Protein AF-A0A2V8AJS0-F1 (afdb_monomer_lite)

Radius of gyration: 27.28 Å; chains: 1; bounding box: 68×54×60 Å

pLDDT: mean 82.29, std 19.15, range [31.53, 98.12]

Secondary structure (DSSP, 8-state):
--------------------------HHHHHHHHHHHHHHHHHHHHHT-HHHHHHHS--STT-EEEETTEEEESHHHIIIIIIIIIIIHH-SS----

Foldseek 3Di:
DDDDDDDDPDDPPPPPPPPDPPPPPPPVVVVVVVVVLVVLVQVCLQVLPPVSVVVNDDQDQADWDDDPVGIATGPVRCNCVPSPVPRVPVDPGDDDD

Sequence (97 aa):
MNVRCTALVGAAVAVVLSSAPVHAGDEQADRKQVQQLFEKYLSSVKGADLVLASEVWSQTADVVAVTPFGRFQGWDSVKTNIYINFLQKAFSERNLE

Structure (mmCIF, N/CA/C/O backbone):
data_AF-A0A2V8AJS0-F1
#
_entry.id   AF-A0A2V8AJS0-F1
#
loop_
_atom_site.group_PDB
_atom_site.id
_atom_site.type_symbol
_atom_site.label_atom_id
_atom_site.label_alt_id
_atom_site.label_comp_id
_atom_site.label_asym_id
_atom_site.label_entity_id
_atom_site.label_seq_id
_atom_site.pdbx_PDB_ins_code
_atom_site.Cartn_x
_atom_site.Cartn_y
_atom_site.Cartn_z
_atom_site.occupancy
_atom_site.B_iso_or_equiv
_atom_site.auth_seq_id
_atom_site.auth_comp_id
_atom_site.auth_asym_id
_atom_site.auth_atom_id
_atom_site.pdbx_PDB_model_num
ATOM 1 N N . MET A 1 1 ? 56.415 -43.811 -45.742 1.00 39.41 1 MET A N 1
ATOM 2 C CA . MET A 1 1 ? 56.546 -42.782 -44.692 1.00 39.41 1 MET A CA 1
ATOM 3 C C . MET A 1 1 ? 56.416 -41.430 -45.369 1.00 39.41 1 MET A C 1
ATOM 5 O O . MET A 1 1 ? 57.246 -41.152 -46.214 1.00 39.41 1 MET A O 1
ATOM 9 N N . ASN A 1 2 ? 55.314 -40.711 -45.127 1.00 31.53 2 ASN A N 1
ATOM 10 C CA . ASN A 1 2 ? 55.124 -39.275 -45.386 1.00 31.53 2 ASN A CA 1
ATOM 11 C C . ASN A 1 2 ? 53.762 -38.878 -44.795 1.00 31.53 2 ASN A C 1
ATOM 13 O O . ASN A 1 2 ? 52.711 -39.212 -45.338 1.00 31.53 2 ASN A O 1
ATOM 17 N N . VAL A 1 3 ? 53.804 -38.237 -43.628 1.00 40.88 3 VAL A N 1
ATOM 18 C CA . VAL A 1 3 ? 52.642 -37.766 -42.867 1.00 40.88 3 VAL A CA 1
ATOM 19 C C . VAL A 1 3 ? 52.186 -36.443 -43.478 1.00 40.88 3 VAL A C 1
ATOM 21 O O . VAL A 1 3 ? 52.948 -35.480 -43.499 1.00 40.88 3 VAL A O 1
ATOM 24 N N . ARG A 1 4 ? 50.957 -36.381 -43.999 1.00 51.28 4 ARG A N 1
ATOM 25 C CA . ARG A 1 4 ? 50.323 -35.117 -44.400 1.00 51.28 4 ARG A CA 1
ATOM 26 C C . ARG A 1 4 ? 49.395 -34.693 -43.264 1.00 51.28 4 ARG A C 1
ATOM 28 O O . ARG A 1 4 ? 48.318 -35.257 -43.111 1.00 51.28 4 ARG A O 1
ATOM 35 N N . CYS A 1 5 ? 49.842 -33.736 -42.452 1.00 44.84 5 CYS A N 1
ATOM 36 C CA . CYS A 1 5 ? 49.015 -33.068 -41.447 1.00 44.84 5 CYS A CA 1
ATOM 37 C C . CYS A 1 5 ? 47.911 -32.272 -42.151 1.00 44.84 5 CYS A C 1
ATOM 39 O O . CYS A 1 5 ? 48.156 -31.194 -42.689 1.00 44.84 5 CYS A O 1
ATOM 41 N N . THR A 1 6 ? 46.692 -32.800 -42.160 1.00 51.28 6 THR A N 1
ATOM 42 C CA . THR A 1 6 ? 45.493 -32.029 -42.488 1.00 51.28 6 THR A CA 1
ATOM 43 C C . THR A 1 6 ? 45.169 -31.123 -41.305 1.00 51.28 6 THR A C 1
ATOM 45 O O . THR A 1 6 ? 44.747 -31.597 -40.252 1.00 51.28 6 THR A O 1
ATOM 48 N N . ALA A 1 7 ? 45.418 -29.823 -41.464 1.00 45.16 7 ALA A N 1
ATOM 49 C CA . ALA A 1 7 ? 45.057 -28.809 -40.485 1.00 45.16 7 ALA A CA 1
ATOM 50 C C . ALA A 1 7 ? 43.526 -28.741 -40.342 1.00 45.16 7 ALA A C 1
ATOM 52 O O . ALA A 1 7 ? 42.813 -28.469 -41.307 1.00 45.16 7 ALA A O 1
ATOM 53 N N . LEU A 1 8 ? 43.028 -28.998 -39.133 1.00 44.78 8 LEU A N 1
ATOM 54 C CA . LEU A 1 8 ? 41.650 -28.719 -38.742 1.00 44.78 8 LEU A CA 1
ATOM 55 C C . LEU A 1 8 ? 41.470 -27.198 -38.673 1.00 44.78 8 LEU A C 1
ATOM 57 O O . LEU A 1 8 ? 42.025 -26.540 -37.795 1.00 44.78 8 LEU A O 1
ATOM 61 N N . VAL A 1 9 ? 40.695 -26.637 -39.602 1.00 45.91 9 VAL A N 1
ATOM 62 C CA . VAL A 1 9 ? 40.214 -25.253 -39.516 1.00 45.91 9 VAL A CA 1
ATOM 63 C C . VAL A 1 9 ? 39.111 -25.232 -38.459 1.00 45.91 9 VAL A C 1
ATOM 65 O O . VAL A 1 9 ? 37.946 -25.499 -38.743 1.00 45.91 9 VAL A O 1
ATOM 68 N N . GLY A 1 10 ? 39.496 -24.993 -37.207 1.00 43.69 10 GLY A N 1
ATOM 69 C CA . GLY A 1 10 ? 38.551 -24.734 -36.128 1.00 43.69 10 GLY A CA 1
ATOM 70 C C . GLY A 1 10 ? 37.927 -23.356 -36.318 1.00 43.69 10 GLY A C 1
ATOM 71 O O . GLY A 1 10 ? 38.609 -22.344 -36.177 1.00 43.69 10 GLY A O 1
ATOM 72 N N . ALA A 1 11 ? 36.636 -23.305 -36.642 1.00 52.09 11 ALA A N 1
ATOM 73 C CA . ALA A 1 11 ? 35.871 -22.066 -36.598 1.00 52.09 11 ALA A CA 1
ATOM 74 C C . ALA A 1 11 ? 35.687 -21.657 -35.127 1.00 52.09 11 ALA A C 1
ATOM 76 O O . ALA A 1 11 ? 34.854 -22.212 -34.412 1.00 52.09 11 ALA A O 1
ATOM 77 N N . ALA A 1 12 ? 36.498 -20.709 -34.659 1.00 51.56 12 ALA A N 1
ATOM 78 C CA . ALA A 1 12 ? 36.310 -20.089 -33.357 1.00 51.56 12 ALA A CA 1
ATOM 79 C C . ALA A 1 12 ? 35.083 -19.166 -33.422 1.00 51.56 12 ALA A C 1
ATOM 81 O O . ALA A 1 12 ? 35.148 -18.064 -33.966 1.00 51.56 12 ALA A O 1
ATOM 82 N N . VAL A 1 13 ? 33.948 -19.621 -32.886 1.00 56.06 13 VAL A N 1
ATOM 83 C CA . VAL A 1 13 ? 32.796 -18.752 -32.620 1.00 56.06 13 VAL A CA 1
ATOM 84 C C . VAL A 1 13 ? 33.168 -17.871 -31.432 1.00 56.06 13 VAL A C 1
ATOM 86 O O . VAL A 1 13 ? 33.129 -18.302 -30.281 1.00 56.06 13 VAL A O 1
ATOM 89 N N . ALA A 1 14 ? 33.585 -16.639 -31.714 1.00 52.75 14 ALA A N 1
ATOM 90 C CA . ALA A 1 14 ? 33.777 -15.625 -30.692 1.00 52.75 14 ALA A CA 1
ATOM 91 C C . ALA A 1 14 ? 32.399 -15.221 -30.148 1.00 52.75 14 ALA A C 1
ATOM 93 O O . ALA A 1 14 ? 31.655 -14.483 -30.792 1.00 52.75 14 ALA A O 1
ATOM 94 N N . VAL A 1 15 ? 32.042 -15.724 -28.965 1.00 60.59 15 VAL A N 1
ATOM 95 C CA . VAL A 1 15 ? 30.916 -15.190 -28.193 1.00 60.59 15 VAL A CA 1
ATOM 96 C C . VAL A 1 15 ? 31.328 -13.799 -27.725 1.00 60.59 15 VAL A C 1
ATOM 98 O O . VAL A 1 15 ? 32.087 -13.647 -26.769 1.00 60.59 15 VAL A O 1
ATOM 101 N N . VAL A 1 16 ? 30.866 -12.774 -28.437 1.00 59.72 16 VAL A N 1
ATOM 102 C CA . VAL A 1 16 ? 30.983 -11.387 -27.993 1.00 59.72 16 VAL A CA 1
ATOM 103 C C . VAL A 1 16 ? 30.025 -11.226 -26.817 1.00 59.72 16 VAL A C 1
ATOM 105 O O . VAL A 1 16 ? 28.820 -11.071 -26.996 1.00 59.72 16 VAL A O 1
ATOM 108 N N . LEU A 1 17 ? 30.551 -11.318 -25.596 1.00 59.91 17 LEU A N 1
ATOM 109 C CA . LEU A 1 17 ? 29.842 -10.866 -24.406 1.00 59.91 17 LEU A CA 1
ATOM 110 C C . LEU A 1 17 ? 29.723 -9.343 -24.521 1.00 59.91 17 LEU A C 1
ATOM 112 O O . LEU A 1 17 ? 30.642 -8.616 -24.152 1.00 59.91 17 LEU A O 1
ATOM 116 N N . SER A 1 18 ? 28.621 -8.854 -25.094 1.00 59.06 18 SER A N 1
ATOM 117 C CA . SER A 1 18 ? 28.264 -7.440 -25.018 1.00 59.06 18 SER A CA 1
ATOM 118 C C . SER A 1 18 ? 27.985 -7.103 -23.558 1.00 59.06 18 SER A C 1
ATOM 120 O O . SER A 1 18 ? 26.871 -7.269 -23.067 1.00 59.06 18 SER A O 1
ATOM 122 N N . SER A 1 19 ? 29.007 -6.640 -22.845 1.00 63.81 19 SER A N 1
ATOM 123 C CA . SER A 1 19 ? 28.837 -5.918 -21.594 1.00 63.81 19 SER A CA 1
ATOM 124 C C . SER A 1 19 ? 28.096 -4.625 -21.925 1.00 63.81 19 SER A C 1
ATOM 126 O O . SER A 1 19 ? 28.688 -3.649 -22.385 1.00 63.81 19 SER A O 1
ATOM 128 N N . ALA A 1 20 ? 26.774 -4.633 -21.746 1.00 63.69 20 ALA A N 1
ATOM 129 C CA . ALA A 1 20 ? 26.018 -3.394 -21.706 1.00 63.69 20 ALA A CA 1
ATOM 130 C C . ALA A 1 20 ? 26.667 -2.496 -20.639 1.00 63.69 20 ALA A C 1
ATOM 132 O O . ALA A 1 20 ? 26.994 -2.998 -19.557 1.00 63.69 20 ALA A O 1
ATOM 133 N N . PRO A 1 21 ? 26.897 -1.202 -20.916 1.00 57.62 21 PRO A N 1
ATOM 134 C CA . PRO A 1 21 ? 27.360 -0.298 -19.883 1.00 57.62 21 PRO A CA 1
ATOM 135 C C . PRO A 1 21 ? 26.323 -0.331 -18.762 1.00 57.62 21 PRO A C 1
ATOM 137 O O . PRO A 1 21 ? 25.152 0.004 -18.975 1.00 57.62 21 PRO A O 1
ATOM 140 N N . VAL A 1 22 ? 26.752 -0.768 -17.575 1.00 62.19 22 VAL A N 1
ATOM 141 C CA . VAL A 1 22 ? 26.031 -0.484 -16.337 1.00 62.19 22 VAL A CA 1
ATOM 142 C C . VAL A 1 22 ? 25.959 1.031 -16.298 1.00 62.19 22 VAL A C 1
ATOM 144 O O . VAL A 1 22 ? 26.972 1.699 -16.099 1.00 62.19 22 VAL A O 1
ATOM 147 N N . HIS A 1 23 ? 24.789 1.578 -16.617 1.00 60.94 23 HIS A N 1
ATOM 148 C CA . HIS A 1 23 ? 24.552 2.991 -16.411 1.00 60.94 23 HIS A CA 1
ATOM 149 C C . HIS A 1 23 ? 24.726 3.183 -14.911 1.00 60.94 23 HIS A C 1
ATOM 151 O O . HIS A 1 23 ? 23.975 2.599 -14.131 1.00 60.94 23 HIS A O 1
ATOM 157 N N . ALA A 1 24 ? 25.770 3.907 -14.509 1.00 65.06 24 ALA A N 1
ATOM 158 C CA . ALA A 1 24 ? 25.869 4.374 -13.142 1.00 65.06 24 ALA A CA 1
ATOM 159 C C . ALA A 1 24 ? 24.629 5.243 -12.926 1.00 65.06 24 ALA A C 1
ATOM 161 O O . ALA A 1 24 ? 24.528 6.325 -13.507 1.00 65.06 24 ALA A O 1
ATOM 162 N N . GLY A 1 25 ? 23.639 4.698 -12.216 1.00 70.62 25 GLY A N 1
ATOM 163 C CA . GLY A 1 25 ? 22.453 5.447 -11.836 1.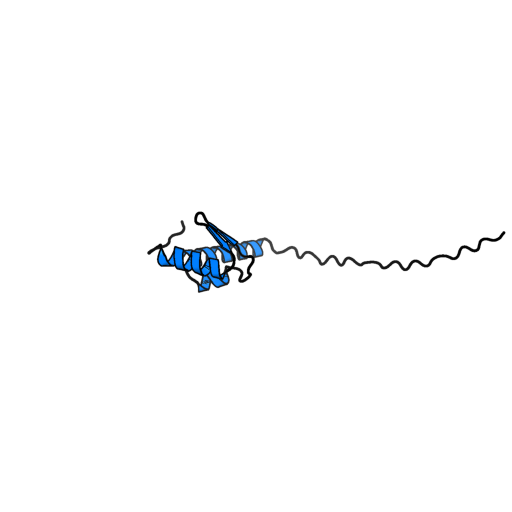00 70.62 25 GLY A CA 1
ATOM 164 C C . GLY A 1 25 ? 22.887 6.694 -11.079 1.00 70.62 25 GLY A C 1
ATOM 165 O O . GLY A 1 25 ? 23.904 6.683 -10.380 1.00 70.62 25 GLY A O 1
ATOM 166 N N . ASP A 1 26 ? 22.148 7.785 -11.250 1.00 89.38 26 ASP A N 1
ATOM 167 C CA . ASP A 1 26 ? 22.338 8.956 -10.406 1.00 89.38 26 ASP A CA 1
ATOM 168 C C . ASP A 1 26 ? 21.840 8.587 -9.001 1.00 89.38 26 ASP A C 1
ATOM 170 O O . ASP A 1 26 ? 20.650 8.678 -8.701 1.00 89.38 26 ASP A O 1
ATOM 174 N N . GLU A 1 27 ? 22.755 8.127 -8.143 1.00 92.44 27 GLU A N 1
ATOM 175 C CA . GLU A 1 27 ? 22.438 7.674 -6.786 1.00 92.44 27 GLU A CA 1
ATOM 176 C C . GLU A 1 27 ? 21.697 8.744 -5.970 1.00 92.44 27 GLU A C 1
ATOM 178 O O . GLU A 1 27 ? 20.928 8.426 -5.058 1.00 92.44 27 GLU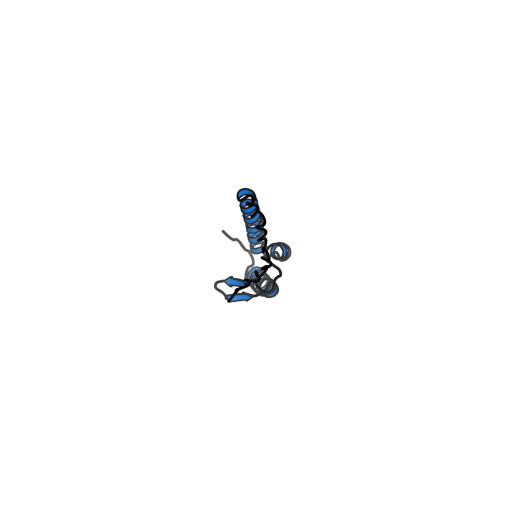 A O 1
ATOM 183 N N . GLN A 1 28 ? 21.939 10.028 -6.243 1.00 92.69 28 GLN A N 1
ATOM 184 C CA . GLN A 1 28 ? 21.246 11.132 -5.592 1.00 92.69 28 GLN A CA 1
ATOM 185 C C . GLN A 1 28 ? 19.807 11.244 -6.103 1.00 92.69 28 GLN A C 1
ATOM 187 O O . GLN A 1 28 ? 18.893 11.422 -5.290 1.00 92.69 28 GLN A O 1
ATOM 192 N N . ALA A 1 29 ? 19.591 11.119 -7.413 1.00 94.88 29 ALA A N 1
ATOM 193 C CA . ALA A 1 29 ? 18.252 11.086 -7.993 1.00 94.88 29 ALA A CA 1
ATOM 194 C C . ALA A 1 29 ? 17.455 9.866 -7.507 1.00 94.88 29 ALA A C 1
ATOM 196 O O . ALA A 1 29 ? 16.322 10.034 -7.051 1.00 94.88 29 ALA A O 1
ATOM 197 N N . ASP A 1 30 ? 18.057 8.677 -7.508 1.00 95.19 30 ASP A N 1
ATOM 198 C CA . ASP A 1 30 ? 17.415 7.436 -7.061 1.00 95.19 30 ASP A CA 1
ATOM 199 C C . ASP A 1 30 ? 17.024 7.523 -5.581 1.00 95.19 30 ASP A C 1
ATOM 201 O O . ASP A 1 30 ? 15.885 7.241 -5.203 1.00 95.19 30 ASP A O 1
ATOM 205 N N . ARG A 1 31 ? 17.926 8.023 -4.726 1.00 96.25 31 ARG A N 1
ATOM 206 C CA . ARG A 1 31 ? 17.638 8.262 -3.303 1.00 96.25 31 ARG A CA 1
ATOM 207 C C . ARG A 1 31 ? 16.464 9.214 -3.110 1.00 96.25 31 ARG A C 1
ATOM 209 O O . ARG A 1 31 ? 15.612 8.975 -2.255 1.00 96.25 31 ARG A O 1
ATOM 216 N N . LYS A 1 32 ? 16.403 10.291 -3.897 1.00 97.06 32 LYS A N 1
ATOM 217 C CA . LYS A 1 32 ? 15.297 11.252 -3.840 1.00 97.06 32 LYS A CA 1
ATOM 218 C C . LYS A 1 32 ? 13.975 10.602 -4.252 1.00 97.06 32 LYS A C 1
ATOM 220 O O . LYS A 1 32 ? 12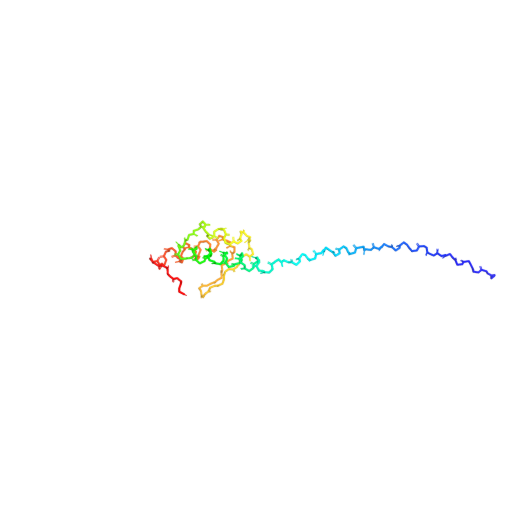.966 10.839 -3.594 1.00 97.06 32 LYS A O 1
ATOM 225 N N . GLN A 1 33 ? 13.978 9.776 -5.296 1.00 96.94 33 GLN A N 1
ATOM 226 C CA . GLN A 1 33 ? 12.785 9.056 -5.749 1.00 96.94 33 GLN A CA 1
ATOM 227 C C . GLN A 1 33 ? 12.294 8.050 -4.703 1.00 96.94 33 GLN A C 1
ATOM 229 O O . GLN A 1 33 ? 11.102 8.021 -4.402 1.00 96.94 33 GLN A O 1
ATOM 234 N N . VAL A 1 34 ? 13.202 7.285 -4.086 1.00 96.88 34 VAL A N 1
ATOM 235 C CA . VAL A 1 34 ? 12.858 6.360 -2.994 1.00 96.88 34 VAL A CA 1
ATOM 236 C C . VAL A 1 34 ? 12.278 7.117 -1.801 1.00 96.88 34 VAL A C 1
ATOM 238 O O . VAL A 1 34 ? 11.249 6.699 -1.273 1.00 96.88 34 VAL A O 1
ATOM 241 N N . GLN A 1 35 ? 12.867 8.255 -1.413 1.00 98.00 35 GLN A N 1
ATOM 242 C CA . GLN A 1 35 ? 12.314 9.086 -0.339 1.00 98.00 35 GLN A CA 1
ATOM 243 C C . GLN A 1 35 ? 10.890 9.543 -0.674 1.00 98.00 35 GLN A C 1
ATOM 245 O O . GLN A 1 35 ? 9.994 9.414 0.150 1.00 98.00 35 GLN A O 1
ATOM 250 N N . GLN A 1 36 ? 10.653 10.037 -1.890 1.00 97.94 36 GLN A N 1
ATOM 251 C CA . GLN A 1 36 ? 9.322 10.480 -2.318 1.00 97.94 36 GLN A CA 1
ATOM 252 C C . GLN A 1 36 ? 8.298 9.337 -2.319 1.00 97.94 36 GLN A C 1
ATOM 254 O O . GLN A 1 36 ? 7.151 9.536 -1.915 1.00 97.94 36 GLN A O 1
ATOM 259 N N . LEU A 1 37 ? 8.705 8.138 -2.745 1.00 97.94 37 LEU A N 1
ATOM 260 C CA . LEU A 1 37 ? 7.861 6.947 -2.698 1.00 97.94 37 LEU A CA 1
ATOM 261 C C . LEU A 1 37 ? 7.550 6.536 -1.253 1.00 97.94 37 LEU A C 1
ATOM 263 O O . LEU A 1 37 ? 6.417 6.164 -0.952 1.00 97.94 37 LEU A O 1
ATOM 267 N N . PHE A 1 38 ? 8.528 6.650 -0.353 1.00 97.38 38 PHE A N 1
ATOM 268 C CA . PHE A 1 38 ? 8.348 6.378 1.070 1.00 97.38 38 PHE A CA 1
ATOM 269 C C . PHE A 1 38 ? 7.397 7.380 1.737 1.00 97.38 38 PHE A C 1
ATOM 271 O O . PHE A 1 38 ? 6.496 6.968 2.463 1.00 97.38 38 PHE A O 1
ATOM 278 N N . GLU A 1 39 ? 7.503 8.675 1.432 1.00 97.75 39 GLU A N 1
ATOM 279 C CA . GLU A 1 39 ? 6.532 9.669 1.913 1.00 97.75 39 GLU A CA 1
ATOM 280 C C . GLU A 1 39 ? 5.114 9.355 1.414 1.00 97.75 39 GLU A C 1
ATOM 282 O O . GLU A 1 39 ? 4.158 9.383 2.190 1.00 97.75 39 GLU A O 1
ATOM 287 N N . LYS A 1 40 ? 4.968 8.964 0.139 1.00 98.12 40 LYS A N 1
ATOM 288 C CA . LYS A 1 40 ? 3.676 8.521 -0.408 1.00 98.12 40 LYS A CA 1
ATOM 289 C C . LYS A 1 40 ? 3.146 7.284 0.325 1.00 98.12 40 LYS A C 1
ATOM 291 O O . LYS A 1 40 ? 1.957 7.231 0.641 1.00 98.12 40 LYS A O 1
ATOM 296 N N . TYR A 1 41 ? 4.012 6.318 0.640 1.00 97.00 41 TYR A N 1
ATOM 297 C CA . TYR A 1 41 ? 3.659 5.165 1.468 1.00 97.00 41 TYR A CA 1
ATOM 298 C C . TYR A 1 41 ? 3.133 5.603 2.842 1.00 97.00 41 TYR A C 1
ATOM 300 O O . TYR A 1 41 ? 2.039 5.186 3.228 1.00 97.00 41 TYR A O 1
ATOM 308 N N . LEU A 1 42 ? 3.837 6.493 3.548 1.00 96.19 42 LEU A N 1
ATOM 309 C CA . LEU A 1 42 ? 3.396 7.002 4.850 1.00 96.19 42 LEU A CA 1
ATOM 310 C C . LEU A 1 42 ? 2.036 7.701 4.755 1.00 96.19 42 LEU A C 1
ATOM 312 O O . LEU A 1 42 ? 1.150 7.423 5.566 1.00 96.19 42 LEU A O 1
ATOM 316 N N . SER A 1 43 ? 1.833 8.556 3.747 1.00 95.94 43 SER A N 1
ATOM 317 C CA . SER A 1 43 ? 0.536 9.193 3.493 1.00 95.94 43 SER A CA 1
ATOM 318 C C . SER A 1 43 ? -0.568 8.167 3.237 1.00 95.94 43 SER A C 1
ATOM 320 O O . SER A 1 43 ? -1.651 8.288 3.810 1.00 95.94 43 SER A O 1
ATOM 322 N N . SER A 1 44 ? -0.291 7.127 2.443 1.00 96.56 44 SER A N 1
ATOM 323 C CA . SER A 1 44 ? -1.264 6.067 2.162 1.00 96.56 44 SER A CA 1
ATOM 324 C C . SER A 1 44 ? -1.675 5.311 3.428 1.00 96.56 44 SER A C 1
ATOM 326 O O . SER A 1 44 ? -2.859 5.046 3.617 1.00 96.56 44 SER A O 1
ATOM 328 N N . VAL A 1 45 ? -0.742 5.030 4.346 1.00 94.19 45 VAL A N 1
ATOM 329 C CA . VAL A 1 45 ? -1.037 4.326 5.603 1.00 94.19 45 VAL A CA 1
ATOM 330 C C . VAL A 1 45 ? -1.786 5.226 6.587 1.00 94.19 45 VAL A C 1
ATOM 332 O O . VAL A 1 45 ? -2.795 4.795 7.147 1.00 94.19 45 VAL A O 1
ATOM 335 N N . LYS A 1 46 ? -1.358 6.486 6.760 1.00 92.62 46 LYS A N 1
ATOM 336 C CA . LYS A 1 46 ? -2.050 7.471 7.617 1.00 92.62 46 LYS A CA 1
ATOM 337 C C . LYS A 1 46 ? -3.492 7.681 7.144 1.00 92.62 46 LYS A C 1
ATOM 339 O O . LYS A 1 46 ? -4.436 7.568 7.923 1.00 92.62 46 LYS A O 1
ATOM 344 N N . GLY A 1 47 ? -3.686 7.880 5.842 1.00 93.56 47 GLY A N 1
ATOM 345 C CA . GLY A 1 47 ? -5.013 8.028 5.244 1.00 93.56 47 GLY A CA 1
ATOM 346 C C . GLY A 1 47 ? -5.813 6.726 5.152 1.00 93.56 47 GLY A C 1
ATOM 347 O O . GLY A 1 47 ? -7.034 6.776 5.046 1.00 93.56 47 GLY A O 1
ATOM 348 N N . ALA A 1 48 ? -5.158 5.565 5.236 1.00 94.81 48 ALA A N 1
ATOM 349 C CA . ALA A 1 48 ? -5.672 4.300 4.703 1.00 94.81 48 ALA A CA 1
ATOM 350 C C . ALA A 1 48 ? -6.231 4.456 3.271 1.00 94.81 48 ALA A C 1
ATOM 352 O O . ALA A 1 48 ? -7.293 3.925 2.929 1.00 94.81 48 ALA A O 1
ATOM 353 N N . ASP A 1 49 ? -5.508 5.227 2.456 1.00 96.00 49 ASP A N 1
ATOM 354 C CA . ASP A 1 49 ? -5.878 5.616 1.099 1.00 96.00 49 ASP A CA 1
ATOM 355 C C . ASP A 1 49 ? -5.472 4.518 0.110 1.00 96.00 49 ASP A C 1
ATOM 357 O O . ASP A 1 49 ? -4.288 4.259 -0.121 1.00 96.00 49 ASP A O 1
ATOM 361 N N . LEU A 1 50 ? -6.475 3.868 -0.482 1.00 97.12 50 LEU A N 1
ATOM 362 C CA . LEU A 1 50 ? -6.274 2.770 -1.424 1.00 97.12 50 LEU A CA 1
ATOM 363 C C . LEU A 1 50 ? -5.729 3.224 -2.780 1.00 97.12 50 LEU A C 1
ATOM 365 O O . LEU A 1 50 ? -5.085 2.423 -3.457 1.00 97.12 50 LEU A O 1
ATOM 369 N N . VAL A 1 51 ? -5.986 4.471 -3.180 1.00 97.12 51 VAL A N 1
ATOM 370 C CA . VAL A 1 51 ? -5.480 5.028 -4.437 1.00 97.12 51 VAL A CA 1
ATOM 371 C C . VAL A 1 51 ? -3.981 5.244 -4.295 1.00 97.12 51 VAL A C 1
ATOM 373 O O . VAL A 1 51 ? -3.215 4.650 -5.052 1.00 97.12 51 VAL A O 1
ATOM 376 N N . LEU A 1 52 ? -3.549 5.962 -3.253 1.00 97.56 52 LEU A N 1
ATOM 377 C CA . LEU A 1 52 ? -2.121 6.166 -2.983 1.00 97.56 52 LEU A CA 1
ATOM 378 C C . LEU A 1 52 ? -1.385 4.846 -2.746 1.00 97.56 52 LEU A C 1
ATOM 380 O O . LEU A 1 52 ? -0.274 4.663 -3.237 1.00 97.56 52 LEU A O 1
ATOM 384 N N . ALA A 1 53 ? -2.006 3.902 -2.037 1.00 97.62 53 ALA A N 1
ATOM 385 C CA . ALA A 1 53 ? -1.413 2.590 -1.819 1.00 97.62 53 ALA A CA 1
ATOM 386 C C . ALA A 1 53 ? -1.202 1.822 -3.136 1.00 97.62 53 ALA A C 1
ATOM 388 O O . ALA A 1 53 ? -0.157 1.201 -3.315 1.00 97.62 53 ALA A O 1
ATOM 389 N N . SER A 1 54 ? -2.143 1.897 -4.085 1.00 97.25 54 SER A N 1
ATOM 390 C CA . SER A 1 54 ? -2.006 1.219 -5.385 1.00 97.25 54 SER A CA 1
ATOM 391 C C . SER A 1 54 ? -0.848 1.748 -6.239 1.00 97.25 54 SER A C 1
ATOM 393 O O . SER A 1 54 ? -0.320 1.018 -7.073 1.00 97.25 54 SER A O 1
ATOM 395 N N . GLU A 1 55 ? -0.417 2.988 -5.996 1.00 97.19 55 GLU A N 1
ATOM 396 C CA . GLU A 1 55 ? 0.742 3.601 -6.653 1.00 97.19 55 GLU A CA 1
ATOM 397 C C . GLU A 1 55 ? 2.080 3.236 -5.989 1.00 97.19 55 GLU A C 1
ATOM 399 O O . GLU A 1 55 ? 3.136 3.442 -6.583 1.00 97.19 55 GLU A O 1
ATOM 404 N N . VAL A 1 56 ? 2.051 2.731 -4.752 1.00 96.94 56 VAL A N 1
ATOM 405 C CA . VAL A 1 56 ? 3.243 2.360 -3.971 1.00 96.94 56 VAL A CA 1
ATOM 406 C C . VAL A 1 56 ? 3.552 0.874 -4.104 1.00 96.94 56 VAL A C 1
ATOM 408 O O . VAL A 1 56 ? 4.708 0.485 -4.267 1.00 96.94 56 VAL A O 1
ATOM 411 N N . TRP A 1 57 ? 2.530 0.028 -3.987 1.00 97.12 57 TRP A N 1
ATOM 412 C CA . TRP A 1 57 ? 2.710 -1.418 -3.989 1.00 97.12 57 TRP A CA 1
ATOM 413 C C . TRP A 1 57 ? 2.815 -1.957 -5.410 1.00 97.12 57 TRP A C 1
ATOM 415 O O . TRP A 1 57 ? 1.985 -1.652 -6.270 1.00 97.12 57 TRP A O 1
ATOM 425 N N . SER A 1 58 ? 3.797 -2.835 -5.631 1.00 96.00 58 SER A N 1
ATOM 426 C CA . SER A 1 58 ? 3.834 -3.620 -6.861 1.00 96.00 58 SER A CA 1
ATOM 427 C C . SER A 1 58 ? 2.558 -4.460 -6.987 1.00 96.00 58 SER A C 1
ATOM 429 O O . SER A 1 58 ? 2.048 -5.014 -6.014 1.00 96.00 58 SER A O 1
ATOM 431 N N . GLN A 1 59 ? 2.048 -4.558 -8.210 1.00 93.81 59 GLN A N 1
ATOM 432 C CA . GLN A 1 59 ? 0.828 -5.302 -8.539 1.00 93.81 59 GLN A CA 1
ATOM 433 C C . GLN A 1 59 ? 1.113 -6.781 -8.856 1.00 93.81 59 GLN A C 1
ATOM 435 O O . GLN A 1 59 ? 0.243 -7.523 -9.308 1.00 93.81 59 GLN A O 1
ATOM 440 N N . THR A 1 60 ? 2.352 -7.215 -8.643 1.00 91.25 60 THR A N 1
ATOM 441 C CA . THR A 1 60 ? 2.827 -8.575 -8.885 1.00 91.25 60 THR A CA 1
ATOM 442 C C . THR A 1 60 ? 2.474 -9.517 -7.725 1.00 91.25 60 THR A C 1
ATOM 444 O O . THR A 1 60 ? 2.293 -9.110 -6.575 1.00 91.25 60 THR A O 1
ATOM 447 N N . ALA A 1 61 ? 2.370 -10.817 -8.021 1.00 89.06 61 ALA A N 1
ATOM 448 C CA . ALA A 1 61 ? 1.986 -11.842 -7.041 1.00 89.06 61 ALA A CA 1
ATOM 449 C C . ALA A 1 61 ? 3.093 -12.196 -6.022 1.00 89.06 61 ALA A C 1
ATOM 451 O O . ALA A 1 61 ? 2.851 -12.953 -5.080 1.00 89.06 61 ALA A O 1
ATOM 452 N N . ASP A 1 62 ? 4.302 -11.675 -6.220 1.00 93.94 62 ASP A N 1
ATOM 453 C CA . ASP A 1 62 ? 5.495 -11.897 -5.396 1.00 93.94 62 ASP A CA 1
ATOM 454 C C . ASP A 1 62 ? 5.660 -10.866 -4.267 1.00 93.94 62 ASP A C 1
ATOM 456 O O . ASP A 1 62 ? 6.525 -11.036 -3.408 1.00 93.94 62 ASP A O 1
ATOM 460 N N . VAL A 1 63 ? 4.813 -9.831 -4.210 1.00 95.75 63 VAL A N 1
ATOM 461 C CA . VAL A 1 63 ? 4.775 -8.910 -3.070 1.00 95.75 63 VAL A CA 1
ATOM 462 C C . VAL A 1 63 ? 4.451 -9.674 -1.795 1.00 95.75 63 VAL A C 1
ATOM 464 O O . VAL A 1 63 ? 3.480 -10.430 -1.737 1.00 95.75 63 VAL A O 1
ATOM 467 N N . VAL A 1 64 ? 5.226 -9.423 -0.741 1.00 96.81 64 VAL A N 1
ATOM 468 C CA . VAL A 1 64 ? 4.966 -9.975 0.586 1.00 96.81 64 VAL A CA 1
ATOM 469 C C . VAL A 1 64 ? 5.115 -8.893 1.645 1.00 96.81 64 VAL A C 1
ATOM 471 O O . VAL A 1 64 ? 6.192 -8.330 1.820 1.00 96.81 64 VAL A O 1
ATOM 474 N N . ALA A 1 65 ? 4.044 -8.650 2.398 1.00 96.19 65 ALA A N 1
ATOM 475 C CA . ALA A 1 65 ? 4.078 -7.835 3.604 1.00 96.19 65 ALA A CA 1
ATOM 476 C C . ALA A 1 65 ? 4.127 -8.743 4.837 1.00 96.19 65 ALA A C 1
ATOM 478 O O . ALA A 1 65 ? 3.295 -9.640 4.991 1.00 96.19 65 ALA A O 1
ATOM 479 N N . VAL A 1 66 ? 5.095 -8.510 5.720 1.00 95.75 66 VAL A N 1
ATOM 480 C CA . VAL A 1 66 ? 5.215 -9.208 7.005 1.00 95.75 66 VAL A CA 1
ATOM 481 C C . VAL A 1 66 ? 5.014 -8.188 8.113 1.00 95.75 66 VAL A C 1
ATOM 483 O O . VAL A 1 66 ? 5.722 -7.187 8.176 1.00 95.75 66 VAL A O 1
ATOM 48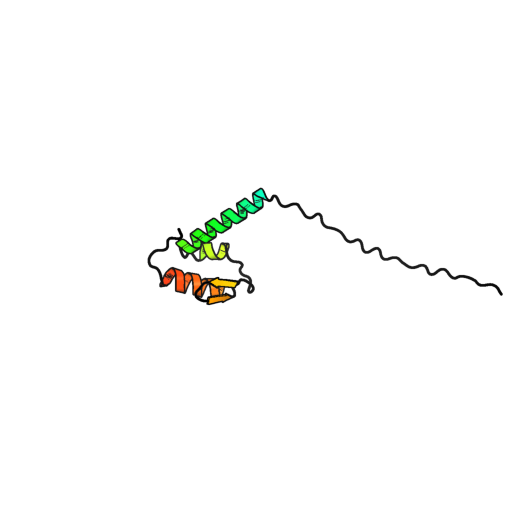6 N N . THR A 1 67 ? 4.040 -8.439 8.978 1.00 89.81 67 THR A N 1
ATOM 487 C CA . THR A 1 67 ? 3.719 -7.597 10.133 1.00 89.81 67 THR A CA 1
ATOM 488 C C . THR A 1 67 ? 3.651 -8.471 11.389 1.00 89.81 67 THR A C 1
ATOM 490 O O . THR A 1 67 ? 3.597 -9.699 11.274 1.00 89.81 67 THR A O 1
ATOM 493 N N . PRO A 1 68 ? 3.598 -7.885 12.600 1.00 91.88 68 PRO A N 1
ATOM 494 C CA . PRO A 1 68 ? 3.395 -8.657 13.829 1.00 91.88 68 PRO A CA 1
ATOM 495 C C . PRO A 1 68 ? 2.132 -9.534 13.827 1.00 91.88 68 PRO A C 1
ATOM 497 O O . PRO A 1 68 ? 2.041 -10.477 14.605 1.00 91.88 68 PRO A O 1
ATOM 500 N N . PHE A 1 69 ? 1.164 -9.239 12.955 1.00 86.19 69 PHE A N 1
ATOM 501 C CA . PHE A 1 69 ? -0.129 -9.921 12.898 1.00 86.19 69 PHE A CA 1
ATOM 502 C C . PHE A 1 69 ? -0.237 -10.936 11.754 1.00 86.19 69 PHE A C 1
ATOM 504 O O . PHE A 1 69 ? -1.258 -11.611 11.642 1.00 86.19 69 PHE A O 1
ATOM 511 N N . GLY A 1 70 ? 0.783 -11.064 10.898 1.00 92.44 70 GLY A N 1
ATOM 512 C CA . GLY A 1 70 ? 0.780 -12.079 9.849 1.00 92.44 70 GLY A CA 1
ATOM 513 C C . GLY A 1 70 ? 1.661 -11.784 8.641 1.00 92.44 70 GLY A C 1
ATOM 514 O O . GLY A 1 70 ? 2.444 -10.835 8.5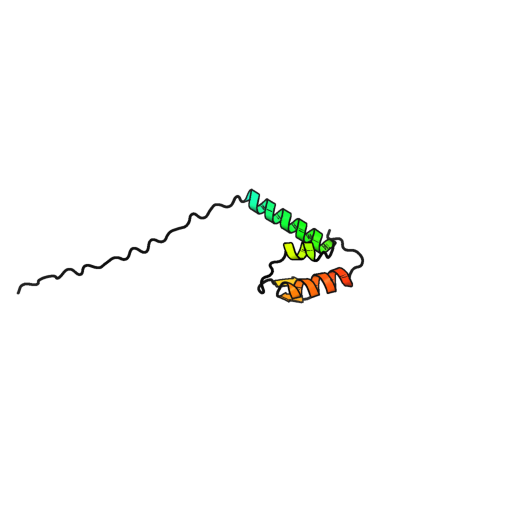99 1.00 92.44 70 GLY A O 1
ATOM 515 N N . ARG A 1 71 ? 1.506 -12.645 7.633 1.00 96.75 71 ARG A N 1
ATOM 516 C CA . ARG A 1 71 ? 2.149 -12.558 6.320 1.00 96.75 71 ARG A CA 1
ATOM 517 C C . ARG A 1 71 ? 1.070 -12.452 5.246 1.00 96.75 71 ARG A C 1
ATOM 519 O O . ARG A 1 71 ? 0.180 -13.295 5.194 1.00 96.75 71 ARG A O 1
ATOM 526 N N . PHE A 1 72 ? 1.185 -11.459 4.373 1.00 96.19 72 PHE A N 1
ATOM 527 C CA . PHE A 1 72 ? 0.206 -11.155 3.330 1.00 96.19 72 PHE A CA 1
ATOM 528 C C . PHE A 1 72 ? 0.895 -11.173 1.970 1.00 96.19 72 PHE A C 1
ATOM 530 O O . PHE A 1 72 ? 1.822 -10.398 1.745 1.00 96.19 72 PHE A O 1
ATOM 537 N N . GLN A 1 73 ? 0.470 -12.082 1.092 1.00 97.31 73 GLN A N 1
ATOM 538 C CA . GLN A 1 73 ? 1.059 -12.274 -0.232 1.00 97.31 73 GLN A CA 1
ATOM 539 C C . GLN A 1 73 ? 0.163 -11.685 -1.326 1.00 97.31 73 GLN A C 1
ATOM 541 O O . GLN A 1 73 ? -1.039 -11.948 -1.352 1.00 97.31 73 GLN A O 1
ATOM 546 N N . GLY A 1 74 ? 0.770 -10.925 -2.234 1.00 96.62 74 GLY A N 1
ATOM 547 C CA . GLY A 1 74 ? 0.109 -10.233 -3.334 1.00 96.62 74 GLY A CA 1
ATOM 548 C C . GLY A 1 74 ? -0.629 -8.963 -2.904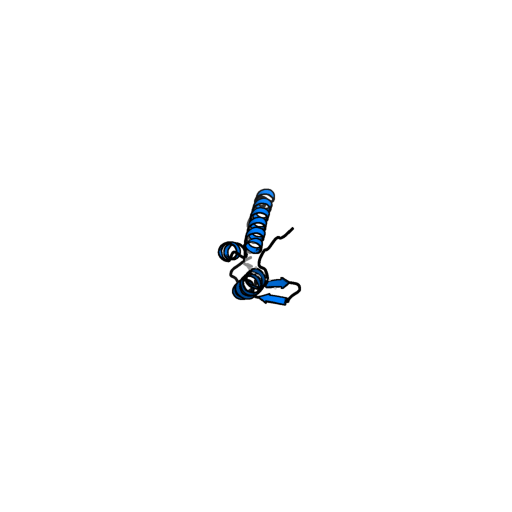 1.00 96.62 74 GLY A C 1
ATOM 549 O O . GLY A 1 74 ? -1.036 -8.796 -1.748 1.00 96.62 74 GLY A O 1
ATOM 550 N N . TRP A 1 75 ? -0.829 -8.064 -3.870 1.00 95.88 75 TRP A N 1
ATOM 551 C CA . TRP A 1 75 ? -1.502 -6.783 -3.651 1.00 95.88 75 TRP A CA 1
ATOM 552 C C . TRP A 1 75 ? -2.909 -6.934 -3.060 1.00 95.88 75 TRP A C 1
ATOM 554 O O . TRP A 1 75 ? -3.234 -6.248 -2.094 1.00 95.88 75 TRP A O 1
ATOM 564 N N . ASP A 1 76 ? -3.725 -7.865 -3.559 1.00 95.81 76 ASP A N 1
ATOM 565 C CA . ASP A 1 76 ? -5.095 -8.051 -3.059 1.00 95.81 76 ASP A CA 1
ATOM 566 C C . ASP A 1 76 ? -5.139 -8.390 -1.564 1.00 95.81 76 ASP A C 1
ATOM 568 O O . ASP A 1 76 ? -6.022 -7.918 -0.837 1.00 95.81 76 ASP A O 1
ATOM 572 N N . SER A 1 77 ? -4.160 -9.163 -1.081 1.00 96.31 77 SER A N 1
ATOM 573 C CA . SER A 1 77 ? -4.041 -9.498 0.337 1.00 96.31 77 SER A CA 1
ATOM 574 C C . SER A 1 77 ? -3.597 -8.293 1.162 1.00 96.31 77 SER A C 1
ATOM 576 O O . SER A 1 77 ? -4.180 -8.034 2.214 1.00 96.31 77 SER A O 1
ATOM 578 N N . VAL A 1 78 ? -2.633 -7.507 0.671 1.00 96.94 78 VAL A N 1
ATOM 579 C CA . VAL A 1 78 ? -2.206 -6.250 1.309 1.00 96.94 78 VAL A CA 1
ATOM 580 C C . VAL A 1 78 ? -3.372 -5.259 1.390 1.00 96.94 78 VAL A C 1
ATOM 582 O O . VAL A 1 78 ? -3.694 -4.758 2.468 1.00 96.94 78 VAL A O 1
ATOM 585 N N . LYS A 1 79 ? -4.066 -5.024 0.277 1.00 96.38 79 LYS A N 1
ATOM 586 C CA . LYS A 1 79 ? -5.230 -4.139 0.188 1.00 96.38 79 LYS A CA 1
ATOM 587 C C . LYS A 1 79 ? -6.330 -4.554 1.164 1.00 96.38 79 LYS A C 1
ATOM 589 O O . LYS A 1 79 ? -6.804 -3.743 1.958 1.00 96.38 79 LYS A O 1
ATOM 594 N N . THR A 1 80 ? -6.740 -5.818 1.118 1.00 96.38 80 THR A N 1
ATOM 595 C CA . THR A 1 80 ? -7.879 -6.298 1.908 1.00 96.38 80 THR A CA 1
ATOM 596 C C . THR A 1 80 ? -7.536 -6.387 3.388 1.00 96.38 80 THR A C 1
ATOM 598 O O . THR A 1 80 ? -8.285 -5.898 4.233 1.00 96.38 80 THR A O 1
ATOM 601 N N . ASN A 1 81 ? -6.403 -7.000 3.724 1.00 95.69 81 ASN A N 1
ATOM 602 C CA . ASN A 1 81 ? -6.115 -7.353 5.108 1.00 95.69 81 ASN A CA 1
ATOM 603 C C . ASN A 1 81 ? -5.404 -6.238 5.869 1.00 95.69 81 ASN A C 1
ATOM 605 O O . ASN A 1 81 ? -5.702 -6.037 7.044 1.00 95.69 81 ASN A O 1
ATOM 609 N N . ILE A 1 82 ? -4.519 -5.485 5.212 1.00 94.75 82 ILE A N 1
ATOM 610 C CA . ILE A 1 82 ? -3.812 -4.376 5.857 1.00 94.75 82 ILE A CA 1
ATOM 611 C C . ILE A 1 82 ? -4.627 -3.093 5.718 1.00 94.75 82 ILE A C 1
ATOM 613 O O . ILE A 1 82 ? -5.020 -2.518 6.726 1.00 94.75 82 ILE A O 1
ATOM 617 N N . TYR A 1 83 ? -4.945 -2.642 4.504 1.00 95.62 83 TYR A N 1
ATOM 618 C CA . TYR A 1 83 ? -5.596 -1.335 4.354 1.00 95.62 83 TYR A CA 1
ATOM 619 C C . TYR A 1 83 ? -7.055 -1.335 4.812 1.00 95.62 83 TYR A C 1
ATOM 621 O O . TYR A 1 83 ? -7.442 -0.488 5.612 1.00 95.62 83 TYR A O 1
ATOM 629 N N . ILE A 1 84 ? -7.868 -2.285 4.353 1.00 95.38 84 ILE A N 1
ATOM 630 C CA . ILE A 1 84 ? -9.299 -2.291 4.686 1.00 95.38 84 ILE A CA 1
ATOM 631 C C . ILE A 1 84 ? -9.526 -2.846 6.096 1.00 95.38 84 ILE A C 1
ATOM 633 O O . ILE A 1 84 ? -10.090 -2.171 6.956 1.00 95.38 84 ILE A O 1
ATOM 637 N N . ASN A 1 85 ? -9.111 -4.086 6.357 1.00 93.38 85 ASN A N 1
ATOM 638 C CA . ASN A 1 85 ? -9.471 -4.757 7.607 1.00 93.38 85 ASN A CA 1
ATOM 639 C C . ASN A 1 85 ? -8.714 -4.225 8.825 1.00 93.38 85 ASN A C 1
ATOM 641 O O . ASN A 1 85 ? -9.305 -4.143 9.897 1.00 93.38 85 ASN A O 1
ATOM 645 N N . PHE A 1 86 ? -7.443 -3.856 8.673 1.00 91.00 86 PHE A N 1
ATOM 646 C CA . PHE A 1 86 ? -6.663 -3.325 9.783 1.00 91.00 86 PHE A CA 1
ATOM 647 C C . PHE A 1 86 ? -6.743 -1.797 9.842 1.00 91.00 86 PHE A C 1
ATOM 649 O O . PHE A 1 86 ? -7.314 -1.258 10.782 1.00 91.00 86 PHE A O 1
ATOM 656 N N . LEU A 1 87 ? -6.251 -1.078 8.833 1.00 91.69 87 LEU A N 1
ATOM 657 C CA . LEU A 1 87 ? -6.135 0.379 8.921 1.00 91.69 87 LEU A CA 1
ATOM 658 C C . LEU A 1 87 ? -7.499 1.084 8.956 1.00 91.69 87 LEU A C 1
ATOM 660 O O . LEU A 1 87 ? -7.703 1.912 9.839 1.00 91.69 87 LEU A O 1
ATOM 664 N N . GLN A 1 88 ? -8.432 0.770 8.050 1.00 92.50 88 GLN A N 1
ATOM 665 C CA . GLN A 1 88 ? -9.740 1.446 7.994 1.00 92.50 88 GLN A CA 1
ATOM 666 C C . GLN A 1 88 ? -10.699 1.003 9.101 1.00 92.50 88 GLN A C 1
ATOM 668 O O . GLN A 1 88 ? -11.377 1.846 9.680 1.00 92.50 88 GLN A O 1
ATOM 673 N N . LYS A 1 89 ? -10.796 -0.305 9.378 1.00 89.25 89 LYS A N 1
ATOM 674 C CA . LYS A 1 89 ? -11.796 -0.834 10.323 1.00 89.25 89 LYS A CA 1
ATOM 675 C C . LYS A 1 89 ? -11.340 -0.851 11.781 1.00 89.25 89 LYS A C 1
ATOM 677 O O . LYS A 1 89 ? -12.200 -0.769 12.651 1.00 89.25 89 LYS A O 1
ATOM 682 N N . ALA A 1 90 ? -10.042 -0.992 12.067 1.00 83.25 90 ALA A N 1
ATOM 683 C CA . ALA A 1 90 ? -9.570 -1.135 13.448 1.00 83.25 90 ALA A CA 1
ATOM 684 C C . ALA A 1 90 ? -9.222 0.200 14.129 1.00 83.25 90 ALA A C 1
ATOM 686 O O . ALA A 1 90 ? -9.101 0.231 15.351 1.00 83.25 90 ALA A O 1
ATOM 687 N N . PHE A 1 91 ? -9.084 1.297 13.373 1.00 76.81 91 PHE A N 1
ATOM 688 C CA . PHE A 1 91 ? -8.667 2.595 13.910 1.00 76.81 91 PHE A CA 1
ATOM 689 C C . PHE A 1 91 ? -9.542 3.741 13.401 1.00 76.81 91 PHE A C 1
ATOM 691 O O . PHE A 1 91 ? -9.708 3.917 12.193 1.00 76.81 91 PHE A O 1
ATOM 698 N N . SER A 1 92 ? -10.038 4.559 14.333 1.00 71.75 92 SER A N 1
ATOM 699 C CA . SER A 1 92 ? -10.780 5.791 14.029 1.00 71.75 92 SER A CA 1
ATOM 700 C C . SER A 1 92 ? -9.862 6.939 13.589 1.00 71.75 92 SER A C 1
ATOM 702 O O . SER A 1 92 ? -10.258 7.757 12.768 1.00 71.75 92 SER A O 1
ATOM 704 N N . GLU A 1 93 ? -8.623 6.970 14.092 1.00 65.88 93 GLU A N 1
ATOM 705 C CA . GLU A 1 93 ? -7.569 7.925 13.731 1.00 65.88 93 GLU A CA 1
ATOM 706 C C . GLU A 1 93 ? -6.229 7.187 13.600 1.00 65.88 93 GLU A C 1
ATOM 708 O O . GLU A 1 93 ? -5.994 6.190 14.285 1.00 65.88 93 GLU A O 1
ATOM 713 N N . ARG A 1 94 ? -5.351 7.650 12.700 1.00 70.75 94 ARG A N 1
ATOM 714 C CA . ARG A 1 94 ? -4.072 6.993 12.388 1.00 70.75 94 ARG A CA 1
ATOM 715 C C . ARG A 1 94 ? -2.949 8.022 12.341 1.00 70.75 94 ARG A C 1
ATOM 717 O O . ARG A 1 94 ? -2.895 8.835 11.420 1.00 70.75 94 ARG A O 1
ATOM 724 N N . ASN A 1 95 ? -2.029 7.945 13.299 1.00 69.69 95 ASN A N 1
ATOM 725 C CA . ASN A 1 95 ? -0.794 8.719 13.282 1.00 69.69 95 ASN A CA 1
ATOM 726 C C . ASN A 1 95 ? 0.403 7.760 13.301 1.00 69.69 95 ASN A C 1
ATOM 728 O O . ASN A 1 95 ? 0.473 6.869 14.144 1.00 69.69 95 ASN A O 1
ATOM 732 N N . LEU A 1 96 ? 1.300 7.916 12.329 1.00 65.25 96 LEU A N 1
ATOM 733 C CA . LEU A 1 96 ? 2.609 7.267 12.339 1.00 65.25 96 LEU A CA 1
ATOM 734 C C . LEU A 1 96 ? 3.591 8.351 12.771 1.00 65.25 96 LEU A C 1
ATOM 736 O O . LEU A 1 96 ? 3.834 9.278 11.983 1.00 65.25 96 LEU A O 1
ATOM 740 N N . GLU A 1 97 ? 4.042 8.257 14.019 1.00 58.44 97 GLU A N 1
ATOM 741 C CA . GLU A 1 97 ? 5.140 9.065 14.563 1.00 58.44 97 GLU A CA 1
ATOM 742 C C . GLU A 1 97 ? 6.492 8.425 14.250 1.00 58.44 97 GLU A C 1
ATOM 744 O O . GLU A 1 97 ? 6.577 7.173 14.289 1.00 58.44 97 GLU A O 1
#